Protein AF-A0A2L2YY01-F1 (afdb_monomer_lite)

Radius of gyration: 22.82 Å; chains: 1; bounding box: 40×20×74 Å

Structure (mmCIF, N/CA/C/O backbone):
data_AF-A0A2L2YY01-F1
#
_entry.id   AF-A0A2L2YY01-F1
#
loop_
_atom_site.group_PDB
_atom_site.id
_atom_site.type_symbol
_atom_site.label_atom_id
_atom_site.label_alt_id
_atom_site.label_comp_id
_atom_site.label_asym_id
_atom_site.label_entity_id
_atom_site.label_seq_id
_atom_site.pdbx_PDB_ins_code
_atom_site.Cartn_x
_atom_site.Cartn_y
_atom_site.Cartn_z
_atom_site.occupancy
_atom_site.B_iso_or_equiv
_atom_site.auth_seq_id
_atom_site.auth_comp_id
_atom_site.auth_asym_id
_atom_site.auth_atom_id
_atom_site.pdbx_PDB_model_num
ATOM 1 N N . MET A 1 1 ? -23.209 -6.763 55.153 1.00 56.94 1 MET A N 1
ATOM 2 C CA . MET A 1 1 ? -22.647 -5.503 54.606 1.00 56.94 1 MET A CA 1
ATOM 3 C C . MET A 1 1 ? -21.208 -5.644 54.105 1.00 56.94 1 MET A C 1
ATOM 5 O O . MET A 1 1 ? -20.983 -5.323 52.952 1.00 56.94 1 MET A O 1
ATOM 9 N N . LYS A 1 2 ? -20.254 -6.188 54.878 1.00 46.97 2 LYS A N 1
ATOM 10 C CA . LYS A 1 2 ? -18.846 -6.360 54.438 1.00 46.97 2 LYS A CA 1
ATOM 11 C C . LYS A 1 2 ? -18.651 -7.257 53.195 1.00 46.97 2 LYS A C 1
ATOM 13 O O . LYS A 1 2 ? -17.846 -6.936 52.335 1.00 46.97 2 LYS A O 1
ATOM 18 N N . VAL A 1 3 ? -19.442 -8.326 53.062 1.00 57.19 3 VAL A N 1
ATOM 19 C CA . VAL A 1 3 ? -19.379 -9.268 51.920 1.00 57.19 3 VAL A CA 1
ATOM 20 C C . VAL A 1 3 ? -19.884 -8.646 50.607 1.00 57.19 3 VAL A C 1
ATOM 22 O O . VAL A 1 3 ? -19.352 -8.936 49.543 1.00 57.19 3 VAL A O 1
ATOM 25 N N . LEU A 1 4 ? -20.857 -7.730 50.681 1.00 58.81 4 LEU A N 1
ATOM 26 C CA . LEU A 1 4 ? -21.382 -7.011 49.511 1.00 58.81 4 LEU A CA 1
ATOM 27 C C . LEU A 1 4 ? -20.374 -5.984 48.971 1.00 58.81 4 LEU A C 1
ATOM 29 O O . LEU A 1 4 ? -20.280 -5.791 47.764 1.00 58.81 4 LEU A O 1
ATOM 33 N N . ILE A 1 5 ? -19.581 -5.375 49.859 1.00 61.66 5 ILE A N 1
ATOM 34 C CA . ILE A 1 5 ? -18.507 -4.439 49.493 1.00 61.66 5 ILE A CA 1
ATOM 35 C C . ILE A 1 5 ? -17.377 -5.173 48.752 1.00 61.66 5 ILE A C 1
ATOM 37 O O . ILE A 1 5 ? -16.863 -4.663 47.762 1.00 61.66 5 ILE A O 1
ATOM 41 N N . LEU A 1 6 ? -17.033 -6.394 49.180 1.00 55.97 6 LEU A N 1
ATOM 42 C CA . LEU A 1 6 ? -16.026 -7.221 48.506 1.00 55.97 6 LEU A CA 1
ATOM 43 C C . LEU A 1 6 ? -16.469 -7.663 47.101 1.00 55.97 6 LEU A C 1
ATOM 45 O O . LEU A 1 6 ? -15.670 -7.620 46.170 1.00 55.97 6 LEU A O 1
ATOM 49 N N . PHE A 1 7 ? -17.745 -8.026 46.931 1.00 59.12 7 PHE A N 1
ATOM 50 C CA . PHE A 1 7 ? -18.303 -8.353 45.613 1.00 59.12 7 PHE A CA 1
ATOM 51 C C . PHE A 1 7 ? -18.321 -7.143 44.670 1.00 59.12 7 PHE A C 1
ATOM 53 O O . PHE A 1 7 ? -18.005 -7.282 43.490 1.00 59.12 7 PHE A O 1
ATOM 60 N N . ALA A 1 8 ? -18.636 -5.951 45.186 1.00 59.41 8 ALA A N 1
ATOM 61 C CA . ALA A 1 8 ? -18.613 -4.718 44.402 1.00 59.41 8 ALA A CA 1
ATOM 62 C C . ALA A 1 8 ? -17.191 -4.336 43.949 1.00 59.41 8 ALA A C 1
ATOM 64 O O . ALA A 1 8 ? -17.003 -3.926 42.807 1.00 59.41 8 ALA A O 1
ATOM 65 N N . LEU A 1 9 ? -16.181 -4.528 44.805 1.00 58.84 9 LEU A N 1
ATOM 66 C CA . LEU A 1 9 ? -14.773 -4.297 44.455 1.00 58.84 9 LEU A CA 1
ATOM 67 C C . LEU A 1 9 ? -14.256 -5.301 43.411 1.00 58.84 9 LEU A C 1
ATOM 69 O O . LEU A 1 9 ? -13.540 -4.901 42.496 1.00 58.84 9 LEU A O 1
ATOM 73 N N . PHE A 1 10 ? -14.658 -6.573 43.501 1.00 57.81 10 PHE A N 1
ATOM 74 C CA . PHE A 1 10 ? -14.285 -7.606 42.527 1.00 57.81 10 PHE A CA 1
ATOM 75 C C . PHE A 1 10 ? -14.960 -7.405 41.157 1.00 57.81 10 PHE A C 1
ATOM 77 O O . PHE A 1 10 ? -14.356 -7.649 40.114 1.00 57.81 10 PHE A O 1
ATOM 84 N N . ALA A 1 11 ? -16.201 -6.908 41.135 1.00 58.97 11 ALA A N 1
ATOM 85 C CA . ALA A 1 11 ? -16.883 -6.535 39.896 1.00 58.97 11 ALA A CA 1
ATOM 86 C C . ALA A 1 11 ? -16.271 -5.274 39.255 1.00 58.97 11 ALA A C 1
ATOM 88 O O . ALA A 1 11 ? -16.116 -5.219 38.036 1.00 58.97 11 ALA A O 1
ATOM 89 N N . ALA A 1 12 ? -15.872 -4.283 40.062 1.00 58.38 12 ALA A N 1
ATOM 90 C CA . ALA A 1 12 ? -15.228 -3.063 39.575 1.00 58.38 12 ALA A CA 1
ATOM 91 C C . ALA A 1 12 ? -13.812 -3.309 39.016 1.00 58.38 12 ALA A C 1
ATOM 93 O O . ALA A 1 12 ? -13.416 -2.639 38.066 1.00 58.38 12 ALA A O 1
ATOM 94 N N . SER A 1 13 ? -13.062 -4.290 39.540 1.00 58.88 13 SER A N 1
ATOM 95 C CA . SER A 1 13 ? -11.720 -4.626 39.033 1.00 58.88 13 SER A CA 1
ATOM 96 C C . SER A 1 13 ? -11.723 -5.334 37.674 1.00 58.88 13 SER A C 1
ATOM 98 O O . SER A 1 13 ? -10.696 -5.366 37.005 1.00 58.88 13 SER A O 1
ATOM 100 N N . GLN A 1 14 ? -12.862 -5.897 37.257 1.00 54.88 14 GLN A N 1
ATOM 101 C CA . GLN A 1 14 ? -13.025 -6.570 35.960 1.00 54.88 14 GLN A CA 1
ATOM 102 C C . GLN A 1 14 ? -13.397 -5.593 34.828 1.00 54.88 14 GLN A C 1
ATOM 104 O O . GLN A 1 14 ? -13.474 -5.998 33.671 1.00 54.88 14 GLN A O 1
ATOM 109 N N . ALA A 1 15 ? -13.586 -4.301 35.125 1.00 53.16 15 ALA A N 1
ATOM 110 C CA . ALA A 1 15 ? -13.820 -3.254 34.129 1.00 53.16 15 ALA A CA 1
ATOM 111 C C . ALA A 1 15 ? -12.513 -2.819 33.430 1.00 53.16 15 ALA A C 1
ATOM 113 O O . ALA A 1 15 ? -12.261 -1.634 33.214 1.00 53.16 15 ALA A O 1
ATOM 114 N N . ALA A 1 1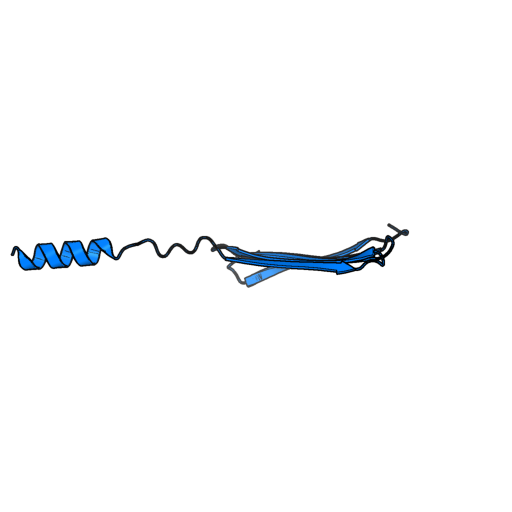6 ? -11.654 -3.780 33.085 1.00 55.62 16 ALA A N 1
ATOM 115 C CA . ALA A 1 16 ? -10.505 -3.553 32.227 1.00 55.62 16 ALA A CA 1
ATOM 116 C C . ALA A 1 16 ? -11.009 -3.356 30.791 1.00 55.62 16 ALA A C 1
ATOM 118 O O . ALA A 1 16 ? -11.200 -4.305 30.040 1.00 55.62 16 ALA A O 1
ATOM 119 N N . VAL A 1 17 ? -11.314 -2.097 30.473 1.00 53.84 17 VAL A N 1
ATOM 120 C CA . VAL A 1 17 ? -11.170 -1.433 29.171 1.00 53.84 17 VAL A CA 1
ATOM 121 C C . VAL A 1 17 ? -11.019 -2.406 27.987 1.00 53.84 17 VAL A C 1
ATOM 123 O O . VAL A 1 17 ? -9.927 -2.656 27.490 1.00 53.84 17 VAL A O 1
ATOM 126 N N . LEU A 1 18 ? -12.151 -2.906 27.485 1.00 54.06 18 LEU A N 1
ATOM 127 C CA . LEU A 1 18 ? -12.294 -3.582 26.187 1.00 54.06 18 LEU A CA 1
ATOM 128 C C . LEU A 1 18 ? -12.224 -2.567 25.024 1.00 54.06 18 LEU A C 1
ATOM 130 O O . LEU A 1 18 ? -13.002 -2.629 24.075 1.00 54.06 18 LEU A O 1
ATOM 134 N N . ILE A 1 19 ? -11.322 -1.584 25.098 1.00 60.53 19 ILE A N 1
ATOM 135 C CA . ILE A 1 19 ? -11.103 -0.655 23.987 1.00 60.53 19 ILE A CA 1
ATOM 136 C C . ILE A 1 19 ? -10.106 -1.325 23.048 1.00 60.53 19 ILE A C 1
ATOM 138 O O . ILE A 1 19 ? -8.895 -1.230 23.230 1.00 60.53 19 ILE A O 1
ATOM 142 N N . GLY A 1 20 ? -10.630 -2.043 22.054 1.00 66.25 20 GLY A N 1
ATOM 143 C CA . GLY A 1 20 ? -9.830 -2.518 20.934 1.00 66.25 20 GLY A CA 1
ATOM 144 C C . GLY A 1 20 ? -9.274 -1.315 20.179 1.00 66.25 20 GLY A C 1
ATOM 145 O O . GLY A 1 20 ? -10.020 -0.611 19.506 1.00 66.25 20 GLY A O 1
ATOM 146 N N . THR A 1 21 ? -7.972 -1.062 20.296 1.00 77.19 21 THR A N 1
ATOM 147 C CA . THR A 1 21 ? -7.291 0.060 19.625 1.00 77.19 21 THR A CA 1
ATOM 148 C C . THR A 1 21 ? -7.049 -0.190 18.136 1.00 77.19 21 THR A C 1
ATOM 150 O O . THR A 1 21 ? -6.435 0.641 17.480 1.00 77.19 21 THR A O 1
ATOM 153 N N . GLY A 1 22 ? -7.511 -1.329 17.617 1.00 85.00 22 GLY A N 1
ATOM 154 C CA . GLY A 1 22 ? -7.277 -1.778 16.252 1.00 85.00 22 GLY A CA 1
ATOM 155 C C . GLY A 1 22 ? -6.476 -3.077 16.175 1.00 85.00 22 GLY A C 1
ATOM 156 O O . GLY A 1 22 ? -6.025 -3.609 17.190 1.00 85.00 22 GLY A O 1
ATOM 157 N N . ALA A 1 23 ? -6.321 -3.604 14.963 1.00 92.06 23 ALA A N 1
ATOM 158 C CA . ALA A 1 23 ? -5.513 -4.781 14.657 1.00 92.06 23 ALA A CA 1
ATOM 159 C C . ALA A 1 23 ? -4.813 -4.590 13.310 1.00 92.06 23 ALA A C 1
ATOM 161 O O . ALA A 1 23 ? -5.390 -4.015 12.390 1.00 92.06 23 ALA A O 1
ATOM 162 N N . SER A 1 24 ? -3.594 -5.103 13.166 1.00 95.56 24 SER A N 1
ATOM 163 C CA . SER A 1 24 ? -2.844 -5.007 11.916 1.00 95.56 24 SER A CA 1
ATOM 164 C C . SER A 1 24 ? -2.274 -6.353 11.484 1.00 95.56 24 SER A C 1
ATOM 166 O O . SER A 1 24 ? -1.951 -7.219 12.296 1.00 95.56 24 SER A O 1
ATOM 168 N N . THR A 1 25 ? -2.174 -6.541 10.171 1.00 97.94 25 THR A N 1
ATOM 169 C CA . THR A 1 25 ? -1.515 -7.685 9.532 1.00 97.94 25 THR A CA 1
ATOM 170 C C . THR A 1 25 ? -0.650 -7.174 8.393 1.00 97.94 25 THR A C 1
ATOM 172 O O . THR A 1 25 ? -1.019 -6.210 7.725 1.00 97.94 25 THR A O 1
ATOM 175 N N . GLN A 1 26 ? 0.495 -7.810 8.160 1.00 98.50 26 GLN A N 1
ATOM 176 C CA . GLN A 1 26 ? 1.404 -7.435 7.080 1.00 98.50 26 GLN A CA 1
ATOM 177 C C . GLN A 1 26 ? 2.095 -8.658 6.487 1.00 98.50 26 GLN A C 1
ATOM 179 O O . GLN A 1 26 ? 2.290 -9.664 7.169 1.00 98.50 26 GLN A O 1
ATOM 184 N N . TYR A 1 27 ? 2.495 -8.550 5.225 1.00 98.69 27 TYR A N 1
ATOM 185 C CA . TYR A 1 27 ? 3.331 -9.532 4.548 1.00 98.69 27 TYR A CA 1
ATOM 186 C C . TYR A 1 27 ? 4.359 -8.839 3.655 1.00 98.69 27 TYR A C 1
ATOM 188 O O . TYR A 1 27 ? 4.141 -7.731 3.157 1.00 98.69 27 TYR A O 1
ATOM 196 N N . ARG A 1 28 ? 5.480 -9.523 3.427 1.00 98.44 28 ARG A N 1
ATOM 197 C CA . ARG A 1 28 ? 6.518 -9.126 2.476 1.00 98.44 28 ARG A CA 1
ATOM 198 C C . ARG A 1 28 ? 7.204 -10.371 1.925 1.00 98.44 28 ARG A C 1
ATOM 200 O O . ARG A 1 28 ? 7.479 -11.297 2.679 1.00 98.44 28 ARG A O 1
ATOM 207 N N . SER A 1 29 ? 7.496 -10.372 0.631 1.00 98.38 29 SER A N 1
ATOM 208 C CA . SER A 1 29 ? 8.282 -11.395 -0.054 1.00 98.38 29 SER A CA 1
ATOM 209 C C . SER A 1 29 ? 9.146 -10.748 -1.135 1.00 98.38 29 SER A C 1
ATOM 211 O O . SER A 1 29 ? 8.734 -9.760 -1.746 1.00 98.38 29 SER A O 1
ATOM 213 N N . GLN A 1 30 ? 10.350 -11.273 -1.342 1.00 98.25 30 GLN A N 1
ATOM 214 C CA . GLN A 1 30 ? 11.296 -10.810 -2.355 1.00 98.25 30 GLN A CA 1
ATOM 215 C C . GLN A 1 30 ? 12.182 -11.975 -2.800 1.00 98.25 30 GLN A C 1
ATOM 217 O O . GLN A 1 30 ? 12.567 -12.798 -1.969 1.00 98.25 30 GLN A O 1
ATOM 222 N N . ASP A 1 31 ? 12.517 -12.024 -4.089 1.00 97.69 31 ASP A N 1
ATOM 223 C CA . ASP A 1 31 ? 13.465 -12.989 -4.649 1.00 97.69 31 ASP A CA 1
ATOM 224 C C . ASP A 1 31 ? 14.764 -12.326 -5.145 1.00 97.69 31 ASP A C 1
ATOM 226 O O . ASP A 1 31 ? 14.921 -11.102 -5.150 1.00 97.69 31 ASP A O 1
ATOM 230 N N . ASN A 1 32 ? 15.718 -13.155 -5.576 1.00 97.25 32 ASN A N 1
ATOM 231 C CA . ASN A 1 32 ? 17.004 -12.710 -6.120 1.00 97.25 32 ASN A CA 1
ATOM 232 C C . ASN A 1 32 ? 16.910 -12.143 -7.548 1.00 97.25 32 ASN A C 1
ATOM 234 O O . ASN A 1 32 ? 17.913 -11.661 -8.071 1.00 97.25 32 ASN A O 1
ATOM 238 N N . HIS A 1 33 ? 15.737 -12.193 -8.181 1.00 95.88 33 HIS A N 1
ATOM 239 C CA . HIS A 1 33 ? 15.491 -11.660 -9.520 1.00 95.88 33 HIS A CA 1
ATOM 240 C C . HIS A 1 33 ? 14.901 -10.247 -9.474 1.00 95.88 33 HIS A C 1
ATOM 242 O O . HIS A 1 33 ? 14.514 -9.714 -10.504 1.00 95.88 33 HIS A O 1
ATOM 248 N N . GLY A 1 34 ? 14.823 -9.620 -8.296 1.00 94.56 34 GLY A N 1
ATOM 249 C CA . GLY A 1 34 ? 14.288 -8.267 -8.154 1.00 94.56 34 GLY A CA 1
ATOM 250 C C . GLY A 1 34 ? 12.761 -8.203 -8.164 1.00 94.56 34 GLY A C 1
ATOM 251 O O . GLY A 1 34 ? 12.211 -7.101 -8.211 1.00 94.56 34 GLY A O 1
ATOM 252 N N . ASN A 1 35 ? 12.072 -9.347 -8.079 1.00 98.25 35 ASN A N 1
ATOM 253 C CA . ASN A 1 35 ? 10.634 -9.374 -7.853 1.00 98.25 35 ASN A CA 1
ATOM 254 C C . ASN A 1 35 ? 10.353 -9.171 -6.365 1.00 98.25 35 ASN A C 1
ATOM 256 O O . ASN A 1 35 ? 11.014 -9.763 -5.507 1.00 98.25 35 ASN A O 1
ATOM 260 N N . TYR A 1 36 ? 9.340 -8.372 -6.045 1.00 98.50 36 TYR A N 1
ATOM 261 C CA . TYR A 1 36 ? 8.866 -8.215 -4.677 1.00 98.50 36 TYR A CA 1
ATOM 262 C C . TYR A 1 36 ? 7.344 -8.138 -4.605 1.00 98.50 36 TYR A C 1
ATOM 264 O O . TYR A 1 36 ? 6.664 -7.738 -5.551 1.00 98.50 36 TYR A O 1
ATOM 272 N N . ALA A 1 37 ? 6.819 -8.480 -3.434 1.00 98.69 37 ALA A N 1
ATOM 273 C CA . ALA A 1 37 ? 5.435 -8.268 -3.058 1.00 98.69 37 ALA A CA 1
ATOM 274 C C . ALA A 1 37 ? 5.366 -7.842 -1.593 1.00 98.69 37 ALA A C 1
ATOM 276 O O . ALA A 1 37 ? 6.053 -8.409 -0.743 1.00 98.69 37 ALA A O 1
ATOM 277 N N . PHE A 1 38 ? 4.517 -6.876 -1.268 1.00 98.81 38 PHE A N 1
ATOM 278 C CA . PHE A 1 38 ? 4.202 -6.556 0.118 1.00 98.81 38 PHE A CA 1
ATOM 279 C C . PHE A 1 38 ? 2.764 -6.084 0.258 1.00 98.81 38 PHE A C 1
ATOM 281 O O . PHE A 1 38 ? 2.113 -5.695 -0.712 1.00 98.81 38 PHE A O 1
ATOM 288 N N . GLY A 1 39 ? 2.276 -6.090 1.489 1.00 98.75 39 GLY A N 1
ATOM 289 C CA . GLY A 1 39 ? 1.006 -5.475 1.808 1.00 98.75 39 GLY A CA 1
ATOM 290 C C . GLY A 1 39 ? 0.727 -5.468 3.294 1.00 98.75 39 GLY A C 1
ATOM 291 O O . GLY A 1 39 ? 1.399 -6.140 4.077 1.00 98.75 39 GLY A O 1
ATOM 292 N N . TYR A 1 40 ? -0.277 -4.690 3.668 1.00 98.56 40 TYR A N 1
ATOM 293 C CA . TYR A 1 40 ? -0.787 -4.629 5.023 1.00 98.56 40 TYR A CA 1
ATOM 294 C C . TYR A 1 40 ? -2.291 -4.374 5.025 1.00 98.56 40 TYR A C 1
ATOM 296 O O . TYR A 1 40 ? -2.837 -3.780 4.092 1.00 98.56 40 TYR A O 1
ATOM 304 N N . ASN A 1 41 ? -2.931 -4.796 6.110 1.00 97.88 41 ASN A N 1
ATOM 305 C CA . ASN A 1 41 ? -4.277 -4.389 6.486 1.00 97.88 41 ASN A CA 1
ATOM 306 C C . ASN A 1 41 ? -4.229 -3.887 7.921 1.00 97.88 41 ASN A C 1
ATOM 308 O O . ASN A 1 41 ? -3.666 -4.555 8.788 1.00 97.88 41 ASN A O 1
ATOM 312 N N . GLU A 1 42 ? -4.842 -2.743 8.165 1.00 96.31 42 GLU A N 1
ATOM 313 C CA . GLU A 1 42 ? -4.928 -2.117 9.471 1.00 96.31 42 GLU A CA 1
ATOM 314 C C . GLU A 1 42 ? -6.391 -1.780 9.751 1.00 96.31 42 GLU A C 1
ATOM 316 O O . GLU A 1 42 ? -7.017 -1.043 8.993 1.00 96.31 42 GLU A O 1
ATOM 321 N N . ALA A 1 43 ? -6.953 -2.355 10.805 1.00 93.88 43 ALA A N 1
ATOM 322 C CA . ALA A 1 43 ? -8.309 -2.108 11.266 1.00 93.88 43 ALA A CA 1
ATOM 323 C C . ALA A 1 43 ? -8.262 -1.224 12.510 1.00 93.88 43 ALA A C 1
ATOM 325 O O . ALA A 1 43 ? -7.477 -1.489 13.414 1.00 93.88 43 ALA A O 1
ATOM 326 N N . HIS A 1 44 ? -9.142 -0.231 12.576 1.00 89.69 44 HIS A N 1
ATOM 327 C CA . HIS A 1 44 ? -9.312 0.702 13.688 1.00 89.69 44 HIS A CA 1
ATOM 328 C C . HIS A 1 44 ? -10.808 0.855 14.002 1.00 89.69 44 HIS A C 1
ATOM 330 O O . HIS A 1 44 ? -11.645 0.531 13.161 1.00 89.69 44 HIS A O 1
ATOM 336 N N . PRO A 1 45 ? -11.199 1.389 15.171 1.00 88.38 45 PRO A N 1
ATOM 337 C CA . PRO A 1 45 ? -12.617 1.553 15.513 1.00 88.38 45 PRO A CA 1
ATOM 338 C C . PRO A 1 45 ? -13.443 2.371 14.506 1.00 88.38 45 PRO A C 1
ATOM 340 O O . PRO A 1 45 ? -14.649 2.171 14.396 1.00 88.38 45 PRO A O 1
ATOM 343 N N . SER A 1 46 ? -12.813 3.296 13.779 1.00 89.44 46 SER A N 1
ATOM 344 C CA . SER A 1 46 ? -13.472 4.173 12.805 1.00 89.44 46 SER A CA 1
ATOM 345 C C . SER A 1 46 ? -13.405 3.678 11.356 1.00 89.44 46 SER A C 1
ATOM 347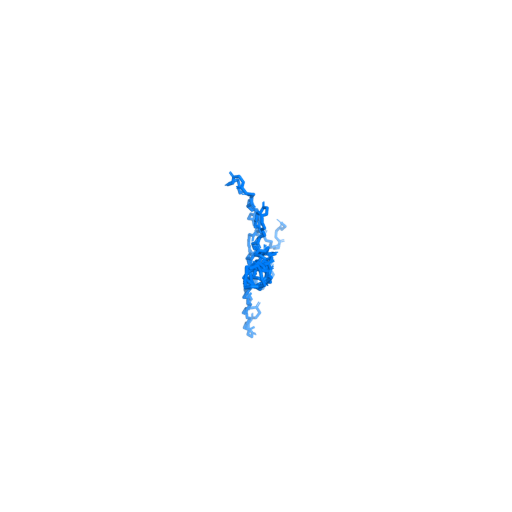 O O . SER A 1 46 ? -14.001 4.313 10.484 1.00 89.44 46 SER A O 1
ATOM 349 N N . GLY A 1 47 ? -12.70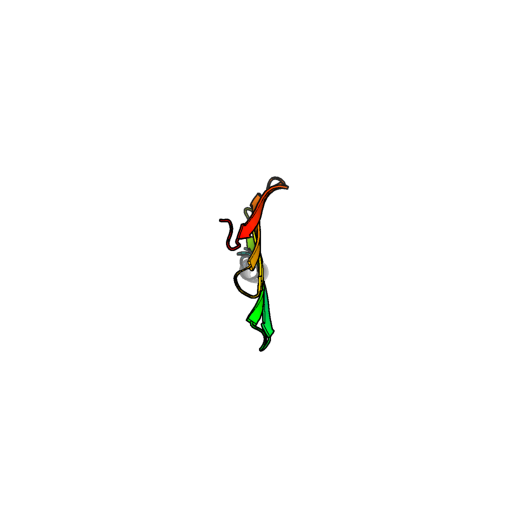1 2.578 11.072 1.00 93.62 47 GLY A N 1
ATOM 350 C CA . GLY A 1 47 ? -12.494 2.122 9.700 1.00 93.62 47 GLY A CA 1
ATOM 351 C C . GLY A 1 47 ? -11.291 1.201 9.523 1.00 93.62 47 GLY A C 1
ATOM 352 O O . GLY A 1 47 ? -10.813 0.571 10.461 1.00 93.62 47 GLY A O 1
ATOM 353 N N . ALA A 1 48 ? -10.779 1.124 8.302 1.00 96.44 48 ALA A N 1
ATOM 354 C CA . ALA A 1 48 ? -9.587 0.352 7.984 1.00 96.44 48 ALA A CA 1
ATOM 355 C C . ALA A 1 48 ? -8.752 1.039 6.905 1.00 96.44 48 ALA A C 1
ATOM 357 O O . ALA A 1 48 ? -9.291 1.760 6.068 1.00 96.44 48 ALA A O 1
ATOM 358 N N . THR A 1 49 ? -7.448 0.780 6.885 1.00 97.62 49 THR A N 1
ATOM 359 C CA . THR A 1 49 ? -6.562 1.133 5.772 1.00 97.62 49 THR A CA 1
ATOM 360 C C . THR A 1 49 ? -5.830 -0.106 5.280 1.00 97.62 49 THR A C 1
ATOM 362 O O . THR A 1 49 ? -5.567 -1.039 6.039 1.00 97.62 49 THR A O 1
ATOM 365 N N . PHE A 1 50 ? -5.526 -0.153 3.988 1.00 98.38 50 PHE A N 1
ATOM 366 C CA . PHE A 1 50 ? -4.800 -1.276 3.411 1.00 98.38 50 PHE A CA 1
ATOM 367 C C . PHE A 1 50 ? -3.948 -0.841 2.226 1.00 98.38 50 PHE A C 1
ATOM 369 O O . PHE A 1 50 ? -4.250 0.133 1.529 1.00 98.38 50 PHE A O 1
ATOM 376 N N . ARG A 1 51 ? -2.897 -1.616 1.966 1.00 98.69 51 ARG A N 1
ATOM 377 C CA . ARG A 1 51 ? -2.094 -1.531 0.745 1.00 98.69 51 ARG A CA 1
ATOM 378 C C . ARG A 1 51 ? -1.653 -2.921 0.334 1.00 98.69 51 ARG A C 1
ATOM 380 O O . ARG A 1 51 ? -1.315 -3.741 1.180 1.00 98.69 51 ARG A O 1
ATOM 387 N N . LYS A 1 52 ? -1.587 -3.153 -0.969 1.00 98.81 52 LYS A N 1
ATOM 388 C CA . LYS A 1 52 ? -0.853 -4.267 -1.568 1.00 98.81 52 LYS A CA 1
ATOM 389 C C . LYS A 1 52 ? -0.094 -3.761 -2.779 1.00 98.81 52 LYS A C 1
ATOM 391 O O . LYS A 1 52 ? -0.625 -2.958 -3.544 1.00 98.81 52 LYS A O 1
ATOM 396 N N . GLU A 1 53 ? 1.126 -4.230 -2.945 1.00 98.75 53 GLU A N 1
ATOM 397 C CA . GLU A 1 53 ? 1.989 -3.856 -4.052 1.00 98.75 53 GLU A CA 1
ATOM 398 C C . GLU A 1 53 ? 2.831 -5.045 -4.484 1.00 98.75 53 GLU A C 1
ATOM 400 O O . GLU A 1 53 ? 3.300 -5.834 -3.661 1.00 98.75 53 GLU A O 1
ATOM 405 N N . THR A 1 54 ? 3.041 -5.136 -5.786 1.00 98.69 54 THR A N 1
ATOM 406 C CA . THR A 1 54 ? 4.005 -6.022 -6.420 1.00 98.69 54 THR A CA 1
ATOM 407 C C . THR A 1 54 ? 4.857 -5.202 -7.367 1.00 98.69 54 THR A C 1
ATOM 409 O O . THR A 1 54 ? 4.327 -4.344 -8.074 1.00 98.69 54 THR A O 1
ATOM 412 N N . GLY A 1 55 ? 6.149 -5.484 -7.426 1.00 98.19 55 GLY A N 1
ATOM 413 C CA . GLY A 1 55 ? 7.028 -4.828 -8.380 1.00 98.19 55 GLY A CA 1
ATOM 414 C C . GLY A 1 55 ? 8.085 -5.764 -8.931 1.00 98.19 55 GLY A C 1
ATOM 415 O O . GLY A 1 55 ? 8.464 -6.753 -8.301 1.00 98.19 55 GLY A O 1
ATOM 416 N N . SER A 1 56 ? 8.520 -5.447 -10.143 1.00 97.19 56 SER A N 1
ATOM 417 C CA . SER A 1 56 ? 9.533 -6.180 -10.888 1.00 97.19 56 SER A CA 1
ATOM 418 C C . SER A 1 56 ? 10.130 -5.267 -11.957 1.00 97.19 56 SER A C 1
ATOM 420 O O . SER A 1 56 ? 9.392 -4.666 -12.732 1.00 97.19 56 SER A O 1
ATOM 422 N N . HIS A 1 57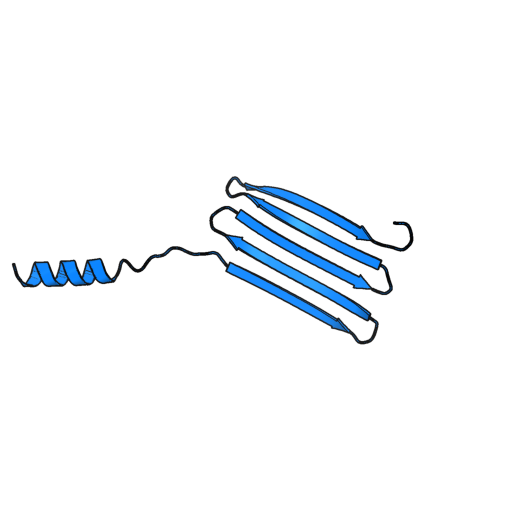 ? 11.460 -5.159 -12.004 1.00 94.00 57 HIS A N 1
ATOM 423 C CA . HIS A 1 57 ? 12.206 -4.549 -13.118 1.00 94.00 57 HIS A CA 1
ATOM 424 C C . HIS A 1 57 ? 11.665 -3.195 -13.630 1.00 94.00 57 HIS A C 1
ATOM 426 O O . HIS A 1 57 ? 11.536 -2.982 -14.832 1.00 94.00 57 HIS A O 1
ATOM 432 N N . GLY A 1 58 ? 11.352 -2.265 -12.723 1.00 92.81 58 GLY A N 1
ATOM 433 C CA . GLY A 1 58 ? 10.869 -0.926 -13.089 1.00 92.81 58 GLY A CA 1
ATOM 434 C C . GLY A 1 58 ? 9.368 -0.835 -13.380 1.00 92.81 58 GLY A C 1
ATOM 435 O O . GLY A 1 58 ? 8.886 0.254 -13.669 1.00 92.81 58 GLY A O 1
ATOM 436 N N . VAL A 1 59 ? 8.631 -1.941 -13.250 1.00 97.25 59 VAL A N 1
ATOM 437 C CA . VAL A 1 59 ? 7.167 -1.965 -13.236 1.00 97.25 59 VAL A CA 1
ATOM 438 C C . VAL A 1 59 ? 6.690 -2.216 -11.811 1.00 97.25 59 VAL A C 1
ATOM 440 O O . VAL A 1 59 ? 7.125 -3.164 -11.155 1.00 97.25 59 VAL A O 1
ATOM 443 N N . VAL A 1 60 ? 5.780 -1.381 -11.326 1.00 98.06 60 VAL A N 1
ATOM 444 C CA . VAL A 1 60 ? 5.145 -1.510 -10.013 1.00 98.06 60 VAL A CA 1
ATOM 445 C C . VAL A 1 60 ? 3.640 -1.445 -10.196 1.00 98.06 60 VAL A C 1
ATOM 447 O O . VAL A 1 60 ? 3.130 -0.550 -10.857 1.00 98.06 60 VAL A O 1
ATOM 450 N N . ALA A 1 61 ? 2.909 -2.371 -9.588 1.00 98.25 61 ALA A N 1
ATOM 451 C CA . ALA A 1 61 ? 1.456 -2.367 -9.600 1.00 98.25 61 ALA A CA 1
ATOM 452 C C . ALA A 1 61 ? 0.914 -2.650 -8.206 1.00 98.25 61 ALA A C 1
ATOM 454 O O . ALA A 1 61 ? 1.491 -3.413 -7.428 1.00 98.25 61 ALA A O 1
ATOM 455 N N . GLY A 1 62 ? -0.221 -2.051 -7.881 1.00 98.50 62 GLY A N 1
ATOM 456 C CA . GLY A 1 62 ? -0.809 -2.248 -6.574 1.00 98.50 62 GLY A CA 1
ATOM 457 C C . GLY A 1 62 ? -2.121 -1.525 -6.383 1.00 98.50 62 GLY A C 1
ATOM 458 O O . GLY A 1 62 ? -2.713 -0.957 -7.300 1.00 98.50 62 GLY A O 1
ATOM 459 N N . SER A 1 63 ? -2.576 -1.565 -5.141 1.00 98.69 63 SER A N 1
ATOM 460 C CA . SER A 1 63 ? -3.733 -0.809 -4.702 1.00 98.69 63 SER A CA 1
ATOM 461 C C . SER A 1 63 ? -3.555 -0.375 -3.262 1.00 98.69 63 SER A C 1
ATOM 463 O O . SER A 1 63 ? -3.052 -1.146 -2.442 1.00 98.69 63 SER A O 1
ATOM 465 N N . TYR A 1 64 ? -4.040 0.812 -2.937 1.00 98.56 64 TYR A N 1
ATOM 466 C CA . TYR A 1 64 ? -4.227 1.236 -1.557 1.00 98.56 64 TYR A CA 1
ATOM 467 C C . TYR A 1 64 ? -5.649 1.742 -1.367 1.00 98.56 64 TYR A C 1
ATOM 469 O O . TYR A 1 64 ? -6.329 2.126 -2.323 1.00 98.56 64 TYR A O 1
ATOM 477 N N . GLY A 1 65 ? -6.111 1.737 -0.127 1.00 98.12 65 GLY A N 1
ATOM 478 C CA . GLY A 1 65 ? -7.451 2.198 0.157 1.00 98.12 65 GLY A CA 1
ATOM 479 C C . GLY A 1 65 ? -7.754 2.326 1.630 1.00 98.12 65 GLY A C 1
ATOM 480 O O . GLY A 1 65 ? -6.942 1.998 2.497 1.00 98.12 65 GLY A O 1
ATOM 481 N N . LEU A 1 66 ? -8.961 2.819 1.875 1.00 97.12 66 LEU A N 1
ATOM 482 C CA . LEU A 1 66 ? -9.557 2.893 3.193 1.00 97.12 66 LEU A CA 1
ATOM 483 C C . LEU A 1 66 ? -11.014 2.440 3.149 1.00 97.12 66 LEU A C 1
ATOM 485 O O . LEU A 1 66 ? -11.682 2.579 2.121 1.00 97.12 66 LEU A O 1
ATOM 489 N N . ALA A 1 67 ? -11.482 1.901 4.264 1.00 96.44 67 ALA A N 1
ATOM 490 C CA . ALA A 1 67 ? -12.884 1.631 4.533 1.00 96.44 67 ALA A CA 1
ATOM 491 C C . ALA A 1 67 ? -13.321 2.482 5.725 1.00 96.44 67 ALA A C 1
ATOM 493 O O . ALA A 1 67 ? -12.584 2.582 6.703 1.00 96.44 67 ALA A O 1
ATOM 494 N N . ASP A 1 68 ? -14.499 3.084 5.643 1.00 93.75 68 ASP A N 1
ATOM 495 C CA . ASP A 1 68 ? -15.119 3.822 6.739 1.00 93.75 68 ASP A CA 1
ATOM 496 C C . ASP A 1 68 ? -16.062 2.901 7.530 1.00 93.75 68 ASP A C 1
ATOM 498 O O . ASP A 1 68 ? -16.602 1.927 6.998 1.00 93.75 68 ASP A O 1
ATOM 502 N N . ALA A 1 69 ? -16.311 3.228 8.801 1.00 89.19 69 ALA A N 1
ATOM 503 C CA . ALA A 1 69 ? -17.240 2.483 9.660 1.00 89.19 69 ALA A CA 1
ATOM 504 C C . ALA A 1 69 ? -18.691 2.425 9.132 1.00 89.19 69 ALA A C 1
ATOM 506 O O . ALA A 1 69 ? -19.459 1.562 9.551 1.00 89.19 69 ALA A O 1
ATOM 507 N N . ASP A 1 70 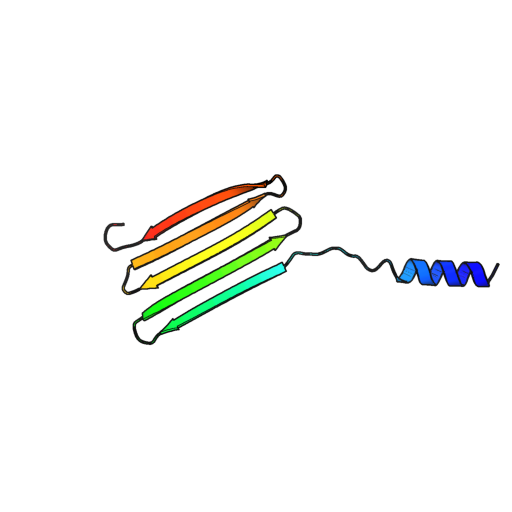? -19.071 3.314 8.209 1.00 91.25 70 ASP A N 1
ATOM 508 C CA . ASP A 1 70 ? -20.382 3.319 7.546 1.00 91.25 70 ASP A CA 1
ATOM 509 C C . ASP A 1 70 ? -20.467 2.376 6.327 1.00 91.25 70 ASP A C 1
ATOM 511 O O . ASP A 1 70 ? -21.487 2.336 5.639 1.00 91.25 70 ASP A O 1
ATOM 515 N N . GLY A 1 71 ? -19.406 1.609 6.059 1.00 90.75 71 GLY A N 1
ATOM 516 C CA . GLY A 1 71 ? -19.338 0.627 4.979 1.00 90.75 71 GLY A CA 1
ATOM 517 C C . GLY A 1 71 ? -18.859 1.184 3.637 1.00 90.75 71 GLY A C 1
ATOM 518 O O . GLY A 1 71 ? -18.701 0.411 2.691 1.00 90.75 71 GLY A O 1
ATOM 519 N N . ARG A 1 72 ? -18.588 2.492 3.516 1.00 96.44 72 ARG A N 1
ATOM 520 C CA . ARG A 1 72 ? -17.984 3.048 2.296 1.00 96.44 72 ARG A CA 1
ATOM 521 C C . ARG A 1 72 ? -16.527 2.622 2.169 1.00 96.44 72 ARG A C 1
ATOM 523 O O . ARG A 1 72 ? -15.780 2.609 3.142 1.00 96.44 72 ARG A O 1
ATOM 530 N N . GLN A 1 73 ? -16.098 2.359 0.937 1.00 97.19 73 GLN A N 1
ATOM 531 C CA . GLN A 1 73 ? -14.713 2.021 0.627 1.00 97.19 73 GLN A CA 1
ATOM 532 C C . GLN A 1 73 ? -14.174 2.921 -0.481 1.00 97.19 73 GLN A C 1
ATOM 534 O O . GLN A 1 73 ? -14.842 3.184 -1.481 1.00 97.19 73 GLN A O 1
ATOM 539 N N . ARG A 1 74 ? -12.935 3.378 -0.308 1.00 97.81 74 ARG A N 1
ATOM 540 C CA . ARG A 1 74 ? -12.187 4.147 -1.303 1.00 97.81 74 ARG A CA 1
ATOM 541 C C . ARG A 1 74 ? -10.953 3.347 -1.675 1.00 97.81 74 ARG A C 1
ATOM 543 O O . ARG A 1 74 ? -10.138 3.052 -0.806 1.00 97.81 74 ARG A O 1
ATOM 550 N N . VAL A 1 75 ? -10.824 3.000 -2.952 1.00 98.31 75 VAL A N 1
ATOM 551 C CA . VAL A 1 75 ? -9.706 2.201 -3.466 1.00 98.31 75 VAL A CA 1
ATOM 552 C C . VAL A 1 75 ? -9.085 2.914 -4.650 1.00 98.31 75 VAL A C 1
ATOM 554 O O . VAL A 1 75 ? -9.793 3.349 -5.556 1.00 98.31 75 VAL A O 1
ATOM 557 N N . VAL A 1 76 ? -7.762 3.010 -4.643 1.00 98.62 76 VAL A N 1
ATOM 558 C CA . VAL A 1 76 ? -6.970 3.484 -5.773 1.00 98.62 76 VAL A CA 1
ATOM 559 C C . VAL A 1 76 ? -6.126 2.323 -6.261 1.00 98.62 76 VAL A C 1
ATOM 561 O O . VAL A 1 76 ? -5.352 1.755 -5.492 1.00 98.62 76 VAL A O 1
ATOM 564 N N . ASN A 1 77 ? -6.277 1.990 -7.538 1.00 98.44 77 ASN A N 1
ATOM 565 C CA . ASN A 1 77 ? -5.420 1.041 -8.237 1.00 98.44 77 ASN A CA 1
ATOM 566 C C . ASN A 1 77 ? -4.383 1.829 -9.032 1.00 98.44 77 ASN A C 1
ATOM 568 O O . ASN A 1 77 ? -4.713 2.871 -9.599 1.00 98.44 77 ASN A O 1
ATOM 572 N N . TYR A 1 78 ? -3.150 1.343 -9.068 1.00 97.88 78 TYR A N 1
ATOM 573 C CA . TYR A 1 78 ? -2.069 2.009 -9.778 1.00 97.88 78 TYR A CA 1
ATOM 574 C C . TYR A 1 78 ? -1.172 1.008 -10.495 1.00 97.88 78 TYR A C 1
ATOM 576 O O . TYR A 1 78 ? -0.988 -0.128 -10.049 1.00 97.88 78 TYR A O 1
ATOM 584 N N . VAL A 1 79 ? -0.603 1.490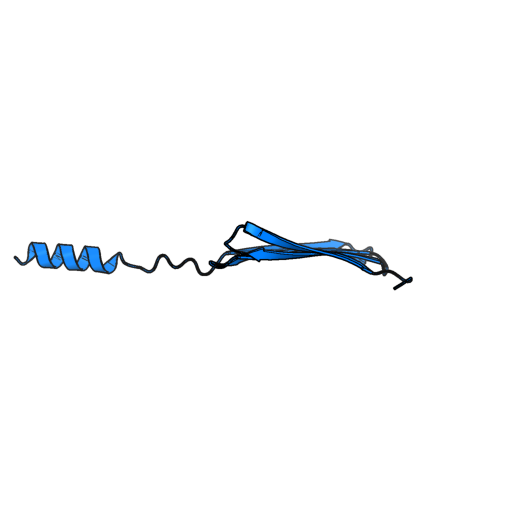 -11.594 1.00 97.38 79 VAL A N 1
ATOM 585 C CA . VAL A 1 79 ? 0.527 0.910 -12.311 1.00 97.38 79 VAL A CA 1
ATOM 586 C C . VAL A 1 79 ? 1.509 2.056 -12.531 1.00 97.38 79 VAL A C 1
ATOM 588 O O . VAL A 1 79 ? 1.089 3.148 -12.897 1.00 97.38 79 VAL A O 1
ATOM 591 N N . ALA A 1 80 ? 2.780 1.819 -12.244 1.00 96.25 80 ALA A N 1
ATOM 592 C CA . ALA A 1 80 ? 3.880 2.717 -12.541 1.00 96.25 80 ALA A CA 1
ATOM 593 C C . ALA A 1 80 ? 4.884 1.939 -13.389 1.00 96.25 80 ALA A C 1
ATOM 595 O O . ALA A 1 80 ? 5.381 0.895 -12.962 1.00 96.25 80 ALA A O 1
ATOM 596 N N . ASP A 1 81 ? 5.144 2.431 -14.591 1.00 95.31 81 ASP A N 1
ATOM 597 C CA . ASP A 1 81 ? 6.095 1.859 -15.533 1.00 95.31 81 ASP A CA 1
ATOM 598 C C . ASP A 1 81 ? 6.872 2.978 -16.248 1.00 95.31 81 ASP A C 1
ATOM 600 O O . ASP A 1 81 ? 6.839 4.143 -15.847 1.00 95.31 81 ASP A O 1
ATOM 604 N N . ALA A 1 82 ? 7.623 2.627 -17.292 1.00 94.19 82 ALA A N 1
ATOM 605 C CA . ALA A 1 82 ? 8.442 3.582 -18.031 1.00 94.19 82 ALA A CA 1
ATOM 606 C C . ALA A 1 82 ? 7.635 4.632 -18.825 1.00 94.19 82 ALA A C 1
ATOM 608 O O . ALA A 1 82 ? 8.230 5.605 -19.289 1.00 94.19 82 ALA A O 1
ATOM 609 N N . ALA A 1 83 ? 6.325 4.448 -19.016 1.00 93.19 83 ALA A N 1
ATOM 610 C CA . ALA A 1 83 ? 5.471 5.375 -19.756 1.00 93.19 83 ALA A CA 1
ATOM 611 C C . ALA A 1 83 ? 4.905 6.516 -18.890 1.00 93.19 83 ALA A C 1
ATOM 613 O O . ALA A 1 83 ? 4.436 7.508 -19.455 1.00 93.19 83 ALA A O 1
ATOM 614 N N . GLY A 1 84 ? 5.025 6.414 -17.561 1.00 76.38 84 GLY A N 1
ATOM 615 C CA . GLY A 1 84 ? 4.480 7.382 -16.603 1.00 76.38 84 GLY A CA 1
ATOM 616 C C . GLY A 1 84 ? 3.091 7.017 -16.104 1.00 76.38 84 GLY A C 1
ATOM 617 O O . GLY A 1 84 ? 2.202 6.749 -16.940 1.00 76.38 84 GLY A O 1
#

pLDDT: mean 86.5, std 16.87, range [46.97, 98.81]

Secondary structure (DSSP, 8-state):
-HHHHHHHHHHHHT--------EEEEEEEE-TTS-EEEEEEEEETTEEEEEEEEEETTEEEEEEEEEETTS-EEEEEEEE-TT-

Foldseek 3Di:
DVVVVVVVVVVVVVPPDPQPQWDKDKDKDDDPQGWIKIKMWIGGPFWIWMKIWIDHDQKIWIKIWIAGPVGDIDMDTDIGHPVD

Organism: Parasteatoda tepidariorum (NCBI:txid114398)

InterPro domains:
  IPR000618 Insect cuticle protein [PF00379] (30-84)
  IPR000618 Insect cuticle protein [PR00947] (34-45)
  IPR000618 Insect cuticle protein [PR00947] (60-71)
  IPR000618 Insect cuticle protein [PR00947] (71-82)
  IPR000618 Insect cuticle protein [PS51155] (33-84)
  IPR050468 Larval/pupal cuticle protein [PTHR10380] (1-84)

Sequence (84 aa):
MKVLILFALFAASQAAVLIGTGASTQYRSQDNHGNYAFGYNEAHPSGATFRKETGSHGVVAGSYGLADADGRQRVVNYVADAAG